Protein AF-A0A7W2YE27-F1 (afdb_monomer)

Radius of gyration: 20.53 Å; Cα contacts (8 Å, |Δi|>4): 34; chains: 1; bounding box: 39×28×57 Å

Solvent-accessible surface area (backbone atoms only — not comparable to full-atom values): 4948 Å² total; per-residue (Å²): 132,64,74,68,64,59,52,61,50,58,73,66,50,81,60,65,37,71,37,92,87,76,63,49,77,32,57,59,91,46,96,58,50,90,89,51,67,87,50,52,74,71,56,47,50,51,53,50,50,55,51,48,52,54,52,54,56,57,52,52,56,56,53,54,54,52,52,52,51,49,52,52,52,50,56,55,55,59,73,78,108

Foldseek 3Di:
DDPVVVVVVVVPDADWDQDPQLRDTAGPPDPARPQPRPPDPVVSVVSNVVVVVVVVVVVVVVVVVVVVVVVVVVVVVVVVD

Nearest PDB structures (foldseek):
  3jbo-assembly1_Af  TM=5.214E-01  e=5.363E+00  Plasmodium falciparum 3D7

Structure (mmCIF, N/CA/C/O backbone):
data_AF-A0A7W2YE27-F1
#
_entry.id   AF-A0A7W2YE27-F1
#
loop_
_atom_site.group_PDB
_atom_site.id
_atom_site.type_symbol
_atom_site.label_atom_id
_atom_site.label_alt_id
_atom_site.label_comp_id
_atom_site.label_asym_id
_atom_site.label_entity_id
_atom_site.label_seq_id
_atom_site.pdbx_PDB_ins_code
_atom_site.Cartn_x
_atom_site.Cartn_y
_atom_site.Cartn_z
_atom_site.occupancy
_atom_site.B_iso_or_equiv
_atom_site.auth_seq_id
_atom_site.auth_comp_id
_atom_site.auth_asym_id
_atom_site.auth_atom_id
_atom_site.pdbx_PDB_model_num
ATOM 1 N N . MET A 1 1 ? -6.112 -17.977 -22.351 1.00 45.31 1 MET A N 1
ATOM 2 C CA . MET A 1 1 ? -6.966 -18.188 -21.159 1.00 45.31 1 MET A CA 1
ATOM 3 C C . MET A 1 1 ? -8.409 -17.942 -21.575 1.00 45.31 1 MET A C 1
ATOM 5 O O . MET A 1 1 ? -8.657 -16.920 -22.204 1.00 45.31 1 MET A O 1
ATOM 9 N N . SER A 1 2 ? -9.328 -18.885 -21.351 1.00 53.38 2 SER A N 1
ATOM 10 C CA . SER A 1 2 ? -10.714 -18.760 -21.821 1.00 53.38 2 SER A CA 1
ATOM 11 C C . SER A 1 2 ? -11.467 -17.697 -21.013 1.00 53.38 2 SER A C 1
ATOM 13 O O . SER A 1 2 ? -11.457 -17.699 -19.784 1.00 53.38 2 SER A O 1
ATOM 15 N N . ILE A 1 3 ? -12.139 -16.785 -21.716 1.00 61.75 3 ILE A N 1
ATOM 16 C CA . ILE A 1 3 ? -12.922 -15.676 -21.140 1.00 61.75 3 ILE A CA 1
ATOM 17 C C . ILE A 1 3 ? -14.031 -16.184 -20.189 1.00 61.75 3 ILE A C 1
ATOM 19 O O . ILE A 1 3 ? -14.434 -15.484 -19.264 1.00 61.75 3 ILE A O 1
ATOM 23 N N . GLY A 1 4 ? -14.484 -17.433 -20.358 1.00 62.09 4 GLY A N 1
ATOM 24 C CA . GLY A 1 4 ? -15.487 -18.064 -19.493 1.00 62.09 4 GLY A CA 1
ATOM 25 C C . GLY A 1 4 ? -14.983 -18.467 -18.100 1.00 62.09 4 GLY A C 1
ATOM 26 O O . GLY A 1 4 ? -15.736 -18.372 -17.132 1.00 62.09 4 GLY A O 1
ATOM 27 N N . MET A 1 5 ? -13.713 -18.869 -17.953 1.00 63.53 5 MET A N 1
ATOM 28 C CA . MET A 1 5 ? -13.165 -19.264 -16.642 1.00 63.53 5 MET A CA 1
ATOM 29 C C . MET A 1 5 ? -12.960 -18.057 -15.719 1.00 63.53 5 MET A C 1
ATOM 31 O O . MET A 1 5 ? -13.172 -18.159 -14.514 1.00 63.53 5 MET A O 1
ATOM 35 N N . SER A 1 6 ? -12.620 -16.892 -16.268 1.00 66.69 6 SER A N 1
ATOM 36 C CA . SER A 1 6 ? -12.390 -15.666 -15.496 1.00 66.69 6 SER A CA 1
ATOM 37 C C . SER A 1 6 ? -13.679 -15.006 -14.987 1.00 66.69 6 SER A C 1
ATOM 39 O O . SER A 1 6 ? -13.668 -14.414 -13.907 1.00 66.69 6 SER A O 1
ATOM 41 N N . ALA A 1 7 ? -14.802 -15.134 -15.701 1.00 72.06 7 ALA A N 1
ATOM 42 C CA . ALA A 1 7 ? -16.093 -14.594 -15.260 1.00 72.06 7 ALA A CA 1
ATOM 43 C C . ALA A 1 7 ? -16.695 -15.388 -14.083 1.00 72.06 7 ALA A C 1
ATOM 45 O O . ALA A 1 7 ? -17.137 -14.799 -13.096 1.00 72.06 7 ALA A O 1
ATOM 46 N N . ALA A 1 8 ? -16.649 -16.724 -14.143 1.00 74.75 8 ALA A N 1
ATOM 47 C CA . ALA A 1 8 ? -17.151 -17.588 -13.072 1.00 74.75 8 ALA A CA 1
ATOM 48 C C . ALA A 1 8 ? -16.355 -17.434 -11.762 1.00 74.75 8 ALA A C 1
ATOM 50 O O . ALA A 1 8 ? -16.923 -17.513 -10.674 1.00 74.75 8 ALA A O 1
ATOM 51 N N . TRP A 1 9 ? -15.048 -17.176 -11.863 1.00 71.75 9 TRP A N 1
ATOM 52 C CA . TRP A 1 9 ? -14.197 -16.874 -10.711 1.00 71.75 9 TRP A CA 1
ATOM 53 C C . TRP A 1 9 ? -14.528 -15.520 -10.082 1.00 71.75 9 TRP A C 1
ATOM 55 O O . TRP A 1 9 ? -14.651 -15.439 -8.863 1.00 71.75 9 TRP A O 1
A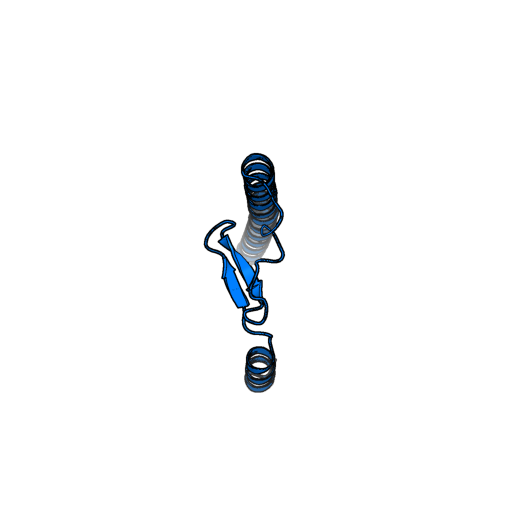TOM 65 N N . ARG A 1 10 ? -14.754 -14.478 -10.895 1.00 70.88 10 ARG A N 1
ATOM 66 C CA . ARG A 1 10 ? -15.188 -13.160 -10.401 1.00 70.88 10 ARG A CA 1
ATOM 67 C C . ARG A 1 10 ? -16.529 -13.222 -9.670 1.00 70.88 10 ARG A C 1
ATOM 69 O O . A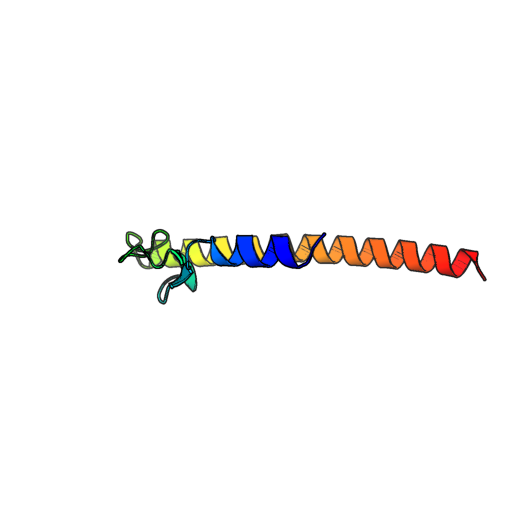RG A 1 10 ? -16.672 -12.595 -8.631 1.00 70.88 10 ARG A O 1
ATOM 76 N N . ALA A 1 11 ? -17.477 -14.020 -10.160 1.00 75.38 11 ALA A N 1
ATOM 77 C CA . ALA A 1 11 ? -18.778 -14.197 -9.510 1.00 75.38 11 ALA A CA 1
ATOM 78 C C . ALA A 1 11 ? -18.702 -14.916 -8.146 1.00 75.38 11 ALA A C 1
ATOM 80 O O . ALA A 1 11 ? -19.602 -14.763 -7.325 1.00 75.38 11 ALA A O 1
ATOM 81 N N . LYS A 1 12 ? -17.645 -15.704 -7.902 1.00 76.88 12 LYS A N 1
ATOM 82 C CA . LYS A 1 12 ? -17.408 -16.408 -6.630 1.00 76.88 12 LYS A CA 1
ATOM 83 C C . LYS A 1 12 ? -16.524 -15.627 -5.656 1.00 76.88 12 LYS A C 1
ATOM 85 O O . LYS A 1 12 ? -16.362 -16.074 -4.523 1.00 76.88 12 LYS A O 1
ATOM 90 N N . GLN A 1 13 ? -15.929 -1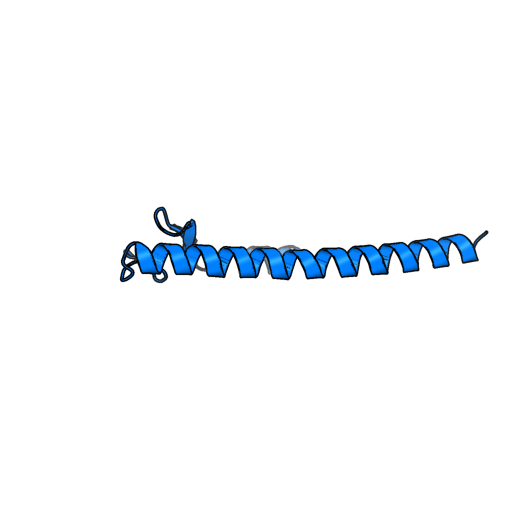4.506 -6.071 1.00 77.88 13 GLN A N 1
ATOM 91 C CA . GLN A 1 13 ? -15.136 -13.698 -5.151 1.00 77.88 13 GLN A CA 1
ATOM 92 C C . GLN A 1 13 ? -16.053 -13.052 -4.103 1.00 77.88 13 GLN A C 1
ATOM 94 O O . GLN A 1 13 ? -17.129 -12.558 -4.450 1.00 77.88 13 GLN A O 1
ATOM 99 N N . PRO A 1 14 ? -15.653 -13.059 -2.819 1.00 80.12 14 PRO A N 1
ATOM 100 C CA . PRO A 1 14 ? -16.414 -12.391 -1.777 1.00 80.12 14 PRO A CA 1
ATOM 101 C C . PRO A 1 14 ? -16.530 -10.909 -2.124 1.00 80.12 14 PRO A C 1
ATOM 103 O O . PRO A 1 14 ? -15.534 -10.266 -2.462 1.00 80.12 14 PRO A O 1
ATOM 106 N N . LYS A 1 15 ? -17.752 -10.375 -2.061 1.00 85.50 15 LYS A N 1
ATOM 107 C CA . LYS A 1 15 ? -17.997 -8.957 -2.316 1.00 85.50 15 LYS A CA 1
ATOM 108 C C . LYS A 1 15 ? -17.219 -8.123 -1.305 1.00 85.50 15 LYS A C 1
ATOM 110 O O . LYS A 1 15 ? -17.216 -8.427 -0.110 1.00 85.50 15 LYS A O 1
ATOM 115 N N . GLN A 1 16 ? -16.552 -7.088 -1.794 1.00 89.69 16 GLN A N 1
ATOM 116 C CA . GLN A 1 16 ? -15.779 -6.168 -0.973 1.00 89.69 16 GLN A CA 1
ATOM 117 C C . GLN A 1 16 ? -16.369 -4.767 -1.102 1.00 89.69 16 GLN A C 1
ATOM 119 O O . GLN A 1 16 ? -16.685 -4.331 -2.207 1.00 89.69 16 GLN A O 1
ATOM 124 N N . LYS A 1 17 ? -16.477 -4.065 0.023 1.00 90.06 17 LYS A N 1
ATOM 125 C CA . LYS A 1 17 ? -16.850 -2.651 0.103 1.00 90.06 17 LYS A CA 1
ATOM 126 C C . LYS A 1 17 ? -15.630 -1.818 0.466 1.00 90.06 17 LYS A C 1
ATOM 128 O O . LYS A 1 17 ? -14.748 -2.280 1.193 1.00 90.06 17 LYS A O 1
ATOM 133 N N . ARG A 1 18 ? -15.586 -0.583 -0.024 1.00 89.81 18 ARG A N 1
ATOM 134 C CA . ARG A 1 18 ? -14.575 0.394 0.388 1.00 89.81 18 ARG A CA 1
ATOM 135 C C . ARG A 1 18 ? -14.963 0.960 1.755 1.00 89.81 18 ARG A C 1
ATOM 137 O O . ARG A 1 18 ? -16.120 1.307 1.959 1.00 89.81 18 ARG A O 1
ATOM 144 N N . CYS A 1 19 ? -14.023 1.010 2.693 1.00 90.88 19 CYS A N 1
ATOM 145 C CA . CYS A 1 19 ? -14.260 1.584 4.016 1.00 90.88 19 CYS A CA 1
ATOM 146 C C . CYS A 1 19 ? -14.184 3.118 3.983 1.00 90.88 19 CYS A C 1
ATOM 148 O O . CYS A 1 19 ? -13.227 3.657 3.440 1.00 90.88 19 CYS A O 1
ATOM 150 N N . ASP A 1 20 ? -15.109 3.822 4.638 1.00 89.12 20 ASP A N 1
ATOM 151 C CA . ASP A 1 20 ? -15.108 5.296 4.673 1.00 89.12 20 ASP A CA 1
ATOM 152 C C . ASP A 1 20 ? -13.974 5.900 5.525 1.00 89.12 20 ASP A C 1
ATOM 154 O O . ASP A 1 20 ? -13.548 7.024 5.280 1.00 89.12 20 ASP A O 1
ATOM 158 N N . ARG A 1 21 ? -13.460 5.167 6.530 1.00 90.19 21 ARG A N 1
ATOM 159 C CA . ARG A 1 21 ? -12.388 5.656 7.425 1.00 90.19 21 ARG A CA 1
ATOM 160 C C . ARG A 1 21 ? -11.001 5.473 6.820 1.00 90.19 21 ARG A C 1
ATOM 162 O O . ARG A 1 21 ? -10.236 6.431 6.709 1.00 90.19 21 ARG A O 1
ATOM 169 N N . CYS A 1 22 ? -10.654 4.232 6.476 1.00 89.56 22 CYS A N 1
ATOM 170 C CA . CYS A 1 22 ? -9.314 3.874 6.009 1.00 89.56 22 CYS A CA 1
ATOM 171 C C . CYS A 1 22 ? -9.205 3.742 4.489 1.00 89.56 22 CYS A C 1
ATOM 173 O O . CYS A 1 22 ? -8.102 3.560 3.999 1.00 89.56 22 CYS A O 1
ATOM 175 N N . GLU A 1 23 ? -10.315 3.809 3.747 1.00 88.81 23 GLU A N 1
ATOM 176 C CA . GLU A 1 23 ? -10.374 3.710 2.279 1.00 88.81 23 GLU A CA 1
ATOM 177 C C . GLU A 1 23 ? -9.918 2.379 1.662 1.00 88.81 23 GLU A C 1
ATOM 179 O O . GLU A 1 23 ? -10.008 2.215 0.443 1.00 88.81 23 GLU A O 1
ATOM 184 N N . LEU A 1 24 ? -9.508 1.408 2.483 1.00 89.88 24 LEU A N 1
ATOM 185 C CA . LEU A 1 24 ? -9.192 0.047 2.055 1.00 89.88 24 LEU A CA 1
ATOM 186 C C . LEU A 1 24 ? -10.466 -0.766 1.791 1.00 89.88 24 LEU A C 1
ATOM 188 O O . LEU A 1 24 ? -11.527 -0.534 2.382 1.00 89.88 24 LEU A O 1
ATOM 192 N N . TYR A 1 25 ? -10.333 -1.771 0.927 1.00 90.00 25 TYR A N 1
ATOM 193 C CA . TYR A 1 25 ? -11.386 -2.748 0.680 1.00 90.00 25 TYR A CA 1
ATOM 194 C C . TYR A 1 25 ? -11.482 -3.755 1.832 1.00 90.00 25 TYR A C 1
ATOM 196 O O . TYR A 1 25 ? -10.490 -4.346 2.268 1.00 90.00 25 TYR A O 1
ATOM 204 N N . SER A 1 26 ? -12.702 -3.953 2.321 1.00 89.31 26 SER A N 1
ATOM 205 C CA . SER A 1 26 ? -13.044 -4.908 3.372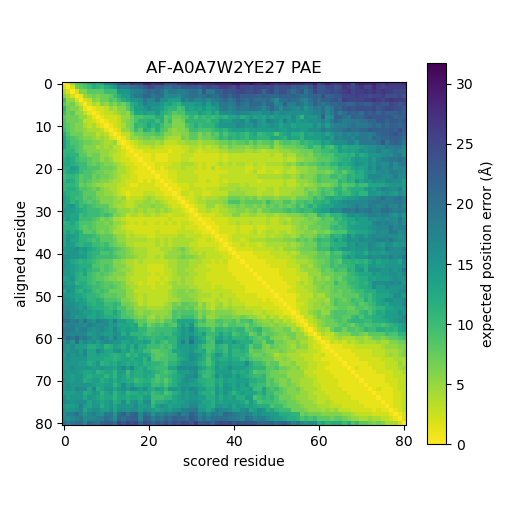 1.00 89.31 26 SER A CA 1
ATOM 206 C C . SER A 1 26 ? -14.237 -5.757 2.919 1.00 89.31 26 SER A C 1
ATOM 208 O O . SER A 1 26 ? -15.062 -5.265 2.143 1.00 89.31 26 SER A O 1
ATOM 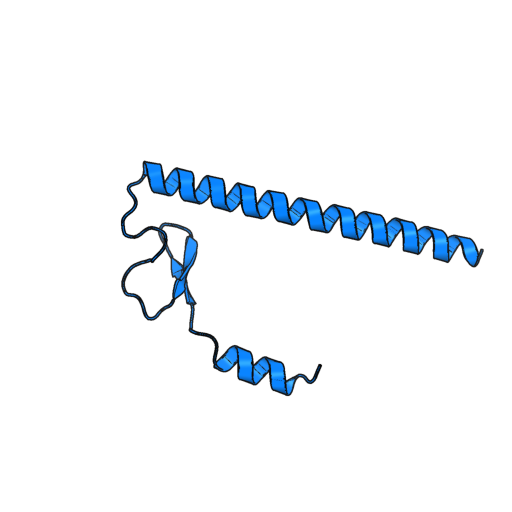210 N N . PRO A 1 27 ? -14.362 -7.027 3.339 1.00 89.12 27 PRO A N 1
ATOM 211 C CA . PRO A 1 27 ? -15.490 -7.854 2.926 1.00 89.12 27 PRO A CA 1
ATOM 212 C C . PRO A 1 27 ? -16.828 -7.238 3.355 1.00 89.12 27 PRO A C 1
ATOM 214 O O . PRO A 1 27 ? -16.985 -6.790 4.490 1.00 89.12 27 PRO A O 1
ATOM 217 N N . GLU A 1 28 ? -17.817 -7.241 2.458 1.00 86.62 28 GLU A N 1
ATOM 218 C CA . GLU A 1 28 ? -19.160 -6.715 2.751 1.00 86.62 28 GLU A CA 1
ATOM 219 C C . GLU A 1 28 ? -19.834 -7.441 3.915 1.00 86.62 28 GLU A C 1
ATOM 221 O O . GLU A 1 28 ? -20.612 -6.828 4.642 1.00 86.62 28 GLU A O 1
ATOM 226 N N . SER A 1 29 ? -19.502 -8.722 4.104 1.00 85.56 29 SER A N 1
ATOM 227 C CA . SER A 1 29 ? -20.051 -9.587 5.147 1.00 85.56 29 SER A CA 1
ATOM 228 C C . SER A 1 29 ? -19.688 -9.166 6.570 1.00 85.56 29 SER A C 1
ATOM 230 O O . SER A 1 29 ? -20.267 -9.708 7.505 1.00 85.56 29 SER A O 1
ATOM 232 N N . LEU A 1 30 ? -18.720 -8.263 6.756 1.00 85.44 30 LEU A N 1
ATOM 233 C CA . LEU A 1 30 ? -18.391 -7.731 8.073 1.00 85.44 30 LEU A CA 1
ATOM 234 C C . LEU A 1 30 ? -19.067 -6.377 8.309 1.00 85.44 30 LEU A C 1
ATOM 236 O O . LEU A 1 30 ? -18.961 -5.449 7.500 1.00 85.44 30 LEU A O 1
ATOM 240 N N . ASP A 1 31 ? -19.701 -6.240 9.473 1.00 85.31 31 ASP A N 1
ATOM 241 C CA . ASP A 1 31 ? -20.267 -4.971 9.946 1.00 85.31 31 ASP A CA 1
ATOM 242 C C . ASP A 1 31 ? -19.186 -3.924 10.231 1.00 85.31 31 ASP A C 1
ATOM 244 O O . ASP A 1 31 ? -19.387 -2.730 10.014 1.00 85.31 31 ASP A O 1
ATOM 248 N N . LYS A 1 32 ? -18.011 -4.377 10.678 1.00 88.69 32 LYS A N 1
ATOM 249 C CA . LYS A 1 32 ? -16.866 -3.532 11.022 1.00 88.69 32 LYS A CA 1
ATOM 250 C C . LYS A 1 32 ? -15.711 -3.740 10.044 1.00 88.69 32 LYS A C 1
ATOM 252 O O . LYS A 1 32 ? -15.491 -4.842 9.549 1.00 88.69 32 LYS A O 1
ATOM 257 N N . CYS A 1 33 ? -14.956 -2.677 9.777 1.00 90.31 33 CYS A N 1
ATOM 258 C CA . CYS A 1 33 ? -13.770 -2.760 8.927 1.00 90.31 33 CYS A CA 1
ATOM 259 C C . CYS A 1 33 ? -12.643 -3.512 9.640 1.00 90.31 33 CYS A C 1
ATOM 261 O O . CYS A 1 33 ? -12.131 -3.007 10.631 1.00 90.31 33 CYS A O 1
ATOM 263 N N . ILE A 1 34 ? -12.191 -4.640 9.084 1.00 90.50 34 ILE A N 1
ATOM 264 C CA . ILE A 1 34 ? -11.101 -5.458 9.657 1.00 90.50 34 ILE A CA 1
ATOM 265 C C . ILE A 1 34 ? -9.768 -4.717 9.826 1.00 90.50 34 ILE A C 1
ATOM 267 O O . ILE A 1 34 ? -8.912 -5.174 10.572 1.00 90.50 34 ILE A O 1
ATOM 271 N N . HIS A 1 35 ? -9.572 -3.617 9.094 1.00 89.81 35 HIS A N 1
ATOM 272 C CA . HIS A 1 35 ? -8.298 -2.900 9.057 1.00 89.81 35 HIS A CA 1
ATOM 273 C C . HIS A 1 35 ? -8.234 -1.766 10.071 1.00 89.81 35 HIS A C 1
ATOM 275 O O . HIS A 1 35 ? -7.151 -1.420 10.517 1.00 89.81 35 HIS A O 1
ATOM 281 N N . CYS A 1 36 ? -9.373 -1.147 10.398 1.00 91.56 36 CYS A N 1
ATOM 282 C CA . CYS A 1 36 ? -9.382 0.100 11.162 1.00 91.56 36 CYS A CA 1
ATOM 283 C C . CYS A 1 36 ? -10.456 0.199 12.244 1.00 91.56 36 CYS A C 1
ATOM 285 O O . CYS A 1 36 ? -10.568 1.250 12.871 1.00 91.56 36 CYS A O 1
ATOM 287 N N . SER A 1 37 ? -11.285 -0.830 12.449 1.00 91.88 37 SER A N 1
ATOM 288 C CA . SER A 1 37 ? -12.365 -0.781 13.443 1.00 91.88 37 SER A CA 1
ATOM 289 C C . SER A 1 37 ? -11.872 -0.496 14.852 1.00 91.88 37 SER A C 1
ATOM 291 O O . SER A 1 37 ? -12.548 0.221 15.584 1.00 91.88 37 SER A O 1
ATOM 293 N N . ASP A 1 38 ? -10.701 -1.024 15.190 1.00 91.81 38 ASP A N 1
ATOM 294 C CA . ASP A 1 38 ? -10.127 -0.982 16.534 1.00 91.81 38 ASP A CA 1
ATOM 295 C C . ASP A 1 38 ? -8.961 0.014 16.647 1.00 91.81 38 ASP A C 1
ATOM 297 O O . ASP A 1 38 ? -8.350 0.121 17.704 1.00 91.81 38 ASP A O 1
ATOM 301 N N . LEU A 1 39 ? -8.675 0.764 15.573 1.00 92.38 39 LEU A N 1
ATOM 302 C CA . LEU A 1 39 ? -7.607 1.762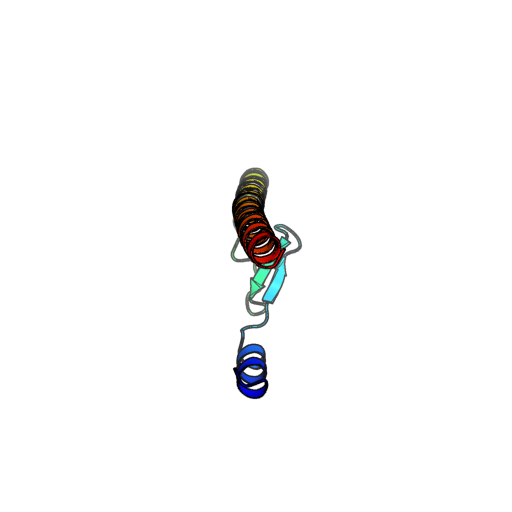 15.544 1.00 92.38 39 LEU A CA 1
ATOM 303 C C . LEU A 1 39 ? -8.113 3.138 15.981 1.00 92.38 39 LEU A C 1
ATOM 305 O O . LEU A 1 39 ? -9.167 3.619 15.528 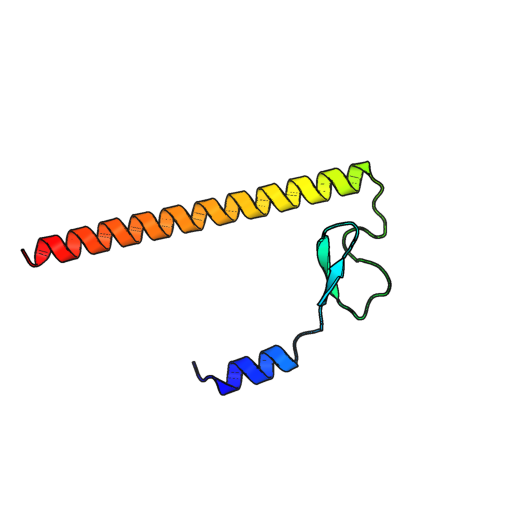1.00 92.38 39 LEU A O 1
ATOM 309 N N . ASN A 1 40 ? -7.306 3.794 16.811 1.00 91.62 40 ASN A N 1
ATOM 310 C CA . ASN A 1 40 ? -7.454 5.213 17.111 1.00 91.62 40 ASN A CA 1
ATOM 311 C C . ASN A 1 40 ? -6.973 6.087 15.932 1.00 91.62 40 ASN A C 1
ATOM 313 O O . ASN A 1 40 ? -6.423 5.593 14.949 1.00 91.62 40 ASN A O 1
ATOM 317 N N . GLU A 1 41 ? -7.181 7.403 16.008 1.00 90.06 41 GLU A N 1
ATOM 318 C CA . GLU A 1 41 ? -6.873 8.306 14.888 1.00 90.06 41 GLU A CA 1
ATOM 319 C C . GLU A 1 41 ? -5.370 8.377 14.554 1.00 90.06 41 GLU A C 1
ATOM 321 O O . GLU A 1 41 ? -5.011 8.468 13.381 1.00 90.06 41 GLU A O 1
ATOM 326 N N . SER A 1 42 ? -4.481 8.271 15.549 1.00 89.56 42 SER A N 1
ATOM 327 C CA . SER A 1 42 ? -3.029 8.227 15.307 1.00 89.56 42 SER A CA 1
ATOM 328 C C . SER A 1 42 ? -2.579 6.930 14.631 1.00 89.56 42 SER A C 1
ATOM 330 O O . SER A 1 42 ? -1.759 6.963 13.716 1.00 89.56 42 SER A O 1
ATOM 332 N N . GLU A 1 43 ? -3.140 5.793 15.035 1.00 91.12 43 GLU A N 1
ATOM 333 C CA . GLU A 1 43 ? -2.844 4.495 14.427 1.00 91.12 43 GLU A CA 1
ATOM 334 C C . GLU A 1 43 ? -3.440 4.391 13.016 1.00 91.12 43 GLU A C 1
ATOM 336 O O . GLU A 1 43 ? -2.831 3.821 12.113 1.00 91.12 43 GLU A O 1
ATOM 341 N N . LEU A 1 44 ? -4.610 5.000 12.795 1.00 91.94 44 LEU A N 1
ATOM 342 C CA . LEU A 1 44 ? -5.224 5.110 11.475 1.00 91.94 44 LEU A CA 1
ATOM 343 C C . LEU A 1 44 ? -4.357 5.932 10.512 1.00 91.94 44 LEU A C 1
ATOM 345 O O . LEU A 1 44 ? -4.251 5.574 9.338 1.00 91.94 44 LEU A O 1
ATOM 349 N N . ALA A 1 45 ? -3.744 7.020 10.989 1.00 90.31 45 ALA A N 1
ATOM 350 C CA . ALA A 1 45 ? -2.832 7.828 10.184 1.00 90.31 45 ALA A CA 1
ATOM 351 C C . ALA A 1 45 ? -1.596 7.020 9.754 1.00 90.31 45 ALA A C 1
ATOM 353 O O . ALA A 1 45 ? -1.282 6.994 8.565 1.00 90.31 45 ALA A O 1
ATOM 354 N N . GLN A 1 46 ? -0.974 6.280 10.680 1.00 92.12 46 GLN A N 1
ATOM 355 C CA . GLN A 1 46 ? 0.150 5.390 10.354 1.00 92.12 46 GLN A CA 1
ATOM 356 C C . GLN A 1 46 ? -0.237 4.294 9.358 1.00 92.12 46 GLN A C 1
ATOM 358 O O . GLN A 1 46 ? 0.507 4.030 8.417 1.00 92.12 46 GLN A O 1
ATOM 363 N N . LEU A 1 47 ? -1.412 3.676 9.521 1.00 91.31 47 LEU A N 1
ATOM 364 C CA . LEU A 1 47 ? -1.906 2.666 8.582 1.00 91.31 47 LEU A CA 1
ATOM 365 C C . LEU A 1 47 ? -2.015 3.238 7.158 1.00 91.31 47 LEU A C 1
ATOM 367 O O . LEU A 1 47 ? -1.623 2.580 6.194 1.00 91.31 47 LEU A O 1
ATOM 371 N N . LYS A 1 48 ? -2.552 4.458 7.018 1.00 89.62 48 LYS A N 1
ATOM 372 C CA . LYS A 1 48 ? -2.687 5.127 5.715 1.00 89.62 48 LYS A CA 1
ATOM 373 C C . LYS A 1 48 ? -1.330 5.437 5.094 1.00 89.62 48 LYS A C 1
ATOM 375 O O . LYS A 1 48 ? -1.146 5.159 3.913 1.00 89.62 48 LYS A O 1
ATOM 380 N N . GLU A 1 49 ? -0.400 5.962 5.883 1.00 90.31 49 GLU A N 1
ATOM 381 C CA . GLU A 1 49 ? 0.958 6.283 5.437 1.00 90.31 49 GLU A CA 1
ATOM 382 C C . GLU A 1 49 ? 1.693 5.025 4.955 1.00 90.31 49 GLU A C 1
ATOM 384 O O . GLU A 1 49 ? 2.125 4.968 3.806 1.00 90.31 49 GLU A O 1
ATOM 389 N N . GLN A 1 50 ? 1.693 3.954 5.752 1.00 88.12 50 GLN A N 1
ATOM 390 C CA . GLN A 1 50 ? 2.307 2.677 5.376 1.00 88.12 50 GLN A CA 1
ATOM 391 C C . GLN A 1 50 ? 1.675 2.078 4.106 1.00 88.12 50 GLN A C 1
ATOM 393 O O . GLN A 1 50 ? 2.355 1.474 3.268 1.00 88.12 50 GLN A O 1
ATOM 398 N N . HIS A 1 51 ? 0.355 2.217 3.947 1.00 87.19 51 HIS A N 1
ATOM 399 C CA . HIS A 1 51 ? -0.334 1.746 2.749 1.00 87.19 51 HIS A CA 1
ATOM 400 C C . HIS A 1 51 ? 0.062 2.558 1.512 1.00 87.19 51 HIS A C 1
ATOM 402 O O . HIS A 1 51 ? 0.268 1.984 0.442 1.00 87.19 51 HIS A O 1
ATOM 408 N N . GLN A 1 52 ? 0.204 3.875 1.658 1.00 84.75 52 GLN A N 1
ATOM 409 C CA . GLN A 1 52 ? 0.636 4.760 0.585 1.00 84.75 52 GLN A CA 1
ATOM 410 C C . GLN A 1 52 ? 2.080 4.472 0.159 1.00 84.75 52 GLN A C 1
ATOM 412 O O . GLN A 1 52 ? 2.322 4.302 -1.035 1.00 84.75 52 GLN A O 1
ATOM 417 N N . GLU A 1 53 ? 3.001 4.293 1.108 1.00 84.38 53 GLU A N 1
ATOM 418 C CA . GLU A 1 53 ? 4.386 3.903 0.814 1.00 84.38 53 GLU A CA 1
ATOM 419 C C . GLU A 1 53 ? 4.451 2.577 0.044 1.00 84.38 53 GLU A C 1
ATOM 421 O O . GLU A 1 53 ? 5.158 2.460 -0.956 1.00 84.38 53 GLU A O 1
ATOM 426 N N . THR A 1 54 ? 3.642 1.591 0.443 1.00 82.06 54 THR A N 1
ATOM 427 C CA . THR A 1 54 ? 3.569 0.290 -0.246 1.00 82.06 54 THR A CA 1
ATOM 428 C C . THR A 1 54 ? 3.077 0.432 -1.695 1.00 82.06 54 THR A C 1
ATOM 430 O O . THR A 1 54 ? 3.519 -0.293 -2.592 1.00 82.06 54 THR A O 1
ATOM 433 N N . LEU A 1 55 ? 2.139 1.350 -1.953 1.00 79.69 55 LEU A N 1
ATOM 434 C CA . LEU A 1 55 ? 1.640 1.623 -3.303 1.00 79.69 55 LEU A CA 1
ATOM 435 C C . LEU A 1 55 ? 2.682 2.353 -4.161 1.00 79.69 55 LEU A C 1
ATOM 437 O O . LEU A 1 55 ? 2.824 2.040 -5.347 1.00 79.69 55 LEU A O 1
ATOM 441 N N . GLU A 1 56 ? 3.417 3.301 -3.580 1.00 75.19 56 GLU A N 1
ATOM 442 C CA . GLU A 1 56 ? 4.492 4.017 -4.271 1.00 75.19 56 GLU A CA 1
ATOM 443 C C . GLU A 1 56 ? 5.670 3.100 -4.614 1.00 75.19 56 GLU A C 1
ATOM 445 O O . GLU A 1 56 ? 6.156 3.134 -5.750 1.00 75.19 56 GLU A O 1
ATOM 450 N N . ASP A 1 57 ? 6.065 2.219 -3.694 1.00 69.69 57 ASP A N 1
ATOM 451 C CA . ASP A 1 57 ? 7.147 1.259 -3.921 1.00 69.69 57 ASP A CA 1
ATOM 452 C C . ASP A 1 57 ? 6.809 0.294 -5.069 1.00 69.69 57 ASP A C 1
ATOM 454 O O . ASP A 1 57 ? 7.571 0.157 -6.031 1.00 69.69 57 ASP A O 1
ATOM 458 N N . ASN A 1 58 ? 5.592 -0.261 -5.079 1.00 71.75 58 ASN A N 1
ATOM 459 C CA . ASN A 1 58 ? 5.125 -1.123 -6.171 1.00 71.75 58 ASN A CA 1
ATOM 460 C C . ASN A 1 58 ? 5.035 -0.394 -7.528 1.00 71.75 58 ASN A C 1
ATOM 462 O O . ASN A 1 58 ? 5.253 -1.000 -8.582 1.00 71.75 58 ASN A O 1
ATOM 466 N N . SER A 1 59 ? 4.738 0.910 -7.531 1.00 74.12 59 SER A N 1
ATOM 467 C CA . SER A 1 59 ? 4.720 1.731 -8.751 1.00 74.12 59 SER A CA 1
ATOM 468 C C . SER A 1 59 ? 6.120 1.904 -9.353 1.00 74.12 59 SER A C 1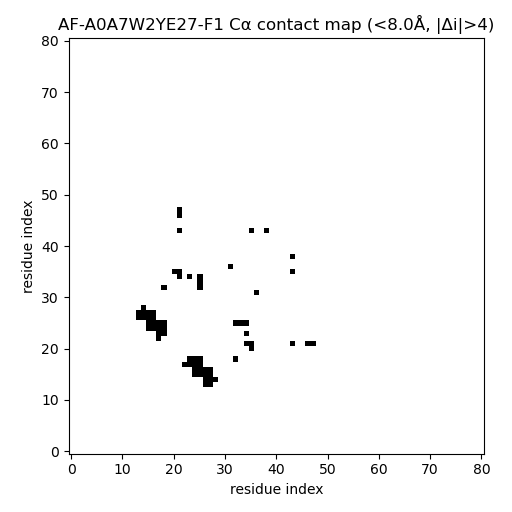
ATOM 470 O O . SER A 1 59 ? 6.277 1.939 -10.579 1.00 74.12 59 SER A O 1
ATOM 472 N N . SER A 1 60 ? 7.158 1.959 -8.512 1.00 77.19 60 SER A N 1
ATOM 473 C CA . SER A 1 60 ? 8.548 2.075 -8.965 1.00 77.19 60 SER A CA 1
ATOM 474 C C . SER A 1 60 ? 8.984 0.855 -9.788 1.00 77.19 60 SER A C 1
ATOM 476 O 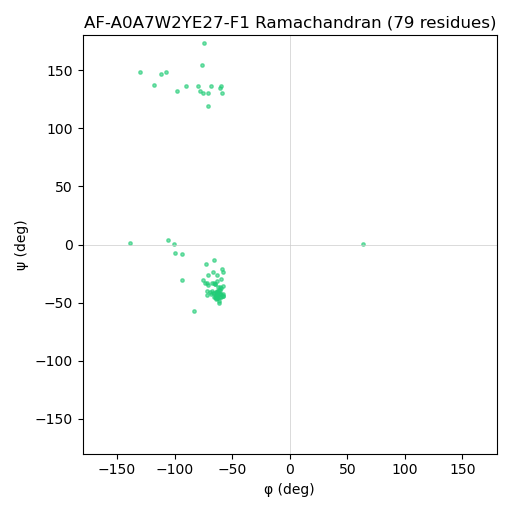O . SER A 1 60 ? 9.571 1.010 -10.862 1.00 77.19 60 SER A O 1
ATOM 478 N N . PHE A 1 61 ? 8.582 -0.350 -9.370 1.00 80.88 61 PHE A N 1
ATOM 479 C CA . PHE A 1 61 ? 8.903 -1.601 -10.058 1.00 80.88 61 PHE A CA 1
ATOM 480 C C . PHE A 1 61 ? 8.359 -1.641 -11.495 1.00 80.88 61 PHE A C 1
ATOM 482 O O . PHE A 1 61 ? 9.069 -2.015 -12.433 1.00 80.88 61 PHE A O 1
ATOM 489 N N . GLY A 1 62 ? 7.122 -1.174 -11.699 1.00 84.06 62 GLY A N 1
ATOM 490 C CA . GLY A 1 62 ? 6.509 -1.099 -13.028 1.00 84.06 62 GLY A CA 1
ATOM 491 C C . GLY A 1 62 ? 7.278 -0.194 -13.998 1.00 84.06 62 GLY A C 1
ATOM 492 O O . GLY A 1 62 ? 7.410 -0.522 -15.180 1.00 84.06 62 GLY A O 1
ATOM 493 N N . LYS A 1 63 ? 7.849 0.913 -13.505 1.00 86.75 63 LYS A N 1
ATOM 494 C CA . LYS A 1 63 ? 8.646 1.840 -14.327 1.00 86.75 63 LYS A CA 1
ATOM 495 C C . LYS A 1 63 ? 9.929 1.184 -14.838 1.00 86.75 63 LYS A C 1
ATOM 497 O O . LYS A 1 63 ? 10.254 1.342 -16.014 1.00 86.75 63 LYS A O 1
ATOM 502 N N . TYR A 1 64 ? 10.624 0.413 -13.999 1.00 89.12 64 TYR A N 1
ATOM 503 C CA . TYR A 1 64 ? 11.842 -0.296 -14.407 1.00 89.12 64 TYR A CA 1
ATOM 504 C C . TYR A 1 64 ? 11.569 -1.349 -15.484 1.00 89.12 64 TYR A C 1
ATOM 506 O O . TYR A 1 64 ? 12.321 -1.440 -16.454 1.00 89.12 64 TYR A O 1
ATOM 514 N N . LEU A 1 65 ? 10.468 -2.099 -15.362 1.00 90.81 65 LEU A N 1
ATOM 515 C CA . LEU A 1 65 ? 10.075 -3.079 -16.379 1.00 90.81 65 LEU A CA 1
ATOM 516 C C . LEU A 1 65 ? 9.754 -2.421 -17.725 1.00 90.81 65 LEU A C 1
ATOM 518 O O . LEU A 1 65 ? 10.206 -2.905 -18.763 1.00 90.81 65 LEU A O 1
ATOM 522 N N . LEU A 1 66 ? 9.020 -1.303 -17.719 1.00 92.00 66 LEU A N 1
ATOM 523 C CA . LEU A 1 66 ? 8.731 -0.550 -18.943 1.00 92.00 66 LEU A CA 1
ATOM 524 C C . LEU A 1 66 ? 10.005 -0.001 -19.589 1.00 92.00 66 LEU A C 1
ATOM 526 O O . LEU A 1 66 ? 10.159 -0.086 -20.806 1.00 92.00 66 LEU A O 1
ATOM 530 N N . PHE A 1 67 ? 10.934 0.517 -18.785 1.00 94.12 67 PHE A N 1
ATOM 531 C CA . PHE A 1 67 ? 12.210 1.020 -19.283 1.00 94.12 67 PHE A CA 1
ATOM 532 C C . PHE A 1 67 ? 13.055 -0.099 -19.911 1.00 94.12 67 PHE A C 1
ATOM 534 O O . PHE A 1 67 ? 13.567 0.059 -21.018 1.00 94.12 67 PHE A O 1
ATOM 541 N N . GLY A 1 68 ? 13.130 -1.264 -19.259 1.00 94.62 68 GLY A N 1
ATOM 542 C CA . GLY A 1 68 ? 13.798 -2.445 -19.811 1.00 94.62 68 GLY A CA 1
ATOM 543 C C . GLY A 1 68 ? 13.174 -2.912 -21.129 1.00 94.62 68 GLY A C 1
ATOM 544 O O . GLY A 1 68 ? 13.889 -3.142 -22.104 1.00 94.62 68 GLY A O 1
ATOM 545 N N . ALA A 1 69 ? 11.841 -2.982 -21.197 1.00 96.00 69 ALA A N 1
ATOM 546 C CA . ALA A 1 69 ? 11.125 -3.337 -22.421 1.00 96.00 69 ALA A CA 1
ATOM 547 C C . ALA A 1 69 ? 11.384 -2.336 -23.562 1.00 96.00 69 ALA A C 1
ATOM 549 O O . ALA A 1 69 ? 11.574 -2.752 -24.705 1.00 96.00 69 ALA A O 1
ATOM 550 N N . ALA A 1 70 ? 11.448 -1.036 -23.258 1.00 96.56 70 ALA A N 1
ATOM 551 C CA . ALA A 1 70 ? 11.754 0.002 -24.239 1.00 96.56 70 ALA A CA 1
ATOM 552 C C . ALA A 1 70 ? 13.171 -0.142 -24.817 1.00 96.56 70 ALA A C 1
ATOM 554 O O . ALA A 1 70 ? 13.339 -0.056 -26.033 1.00 96.56 70 ALA A O 1
ATOM 555 N N . ILE A 1 71 ? 14.178 -0.421 -23.978 1.00 97.00 71 ILE A N 1
ATOM 556 C CA . ILE A 1 71 ? 15.560 -0.660 -24.431 1.00 97.00 71 ILE A CA 1
ATOM 557 C C . ILE A 1 71 ? 15.624 -1.882 -25.349 1.00 97.00 71 ILE A C 1
ATOM 559 O O . ILE A 1 71 ? 16.202 -1.807 -26.431 1.00 97.00 71 ILE A O 1
ATOM 563 N N . ILE A 1 72 ? 15.016 -2.998 -24.940 1.00 96.75 72 ILE A N 1
ATOM 564 C CA . ILE A 1 72 ? 14.995 -4.226 -25.746 1.00 96.75 72 ILE A CA 1
ATOM 565 C C . ILE A 1 72 ? 14.304 -3.967 -27.089 1.00 96.75 72 ILE A C 1
ATOM 567 O O . ILE A 1 72 ? 14.829 -4.349 -28.133 1.00 96.75 72 ILE A O 1
ATOM 571 N N . GLY A 1 73 ? 13.160 -3.276 -27.078 1.00 96.25 73 GLY A N 1
ATOM 572 C CA . GLY A 1 73 ? 12.444 -2.898 -28.295 1.00 96.25 73 GLY A CA 1
ATOM 573 C C . GLY A 1 73 ? 13.286 -2.030 -29.232 1.00 96.25 73 GLY A C 1
ATOM 574 O O . GLY A 1 73 ? 13.321 -2.287 -30.433 1.00 96.25 73 GLY A O 1
ATOM 575 N N . LEU A 1 74 ? 14.016 -1.052 -28.688 1.00 96.50 74 LEU A N 1
ATOM 576 C CA . LEU A 1 74 ? 14.921 -0.199 -29.461 1.00 96.50 74 LEU A CA 1
ATOM 577 C C . LEU A 1 74 ? 16.072 -1.002 -30.087 1.00 96.50 74 LEU A C 1
ATOM 579 O O . LEU A 1 74 ? 16.351 -0.838 -31.271 1.00 96.50 74 LEU A O 1
ATOM 583 N N . LEU A 1 75 ? 16.718 -1.888 -29.321 1.00 96.06 75 LEU A N 1
ATOM 584 C CA . LEU A 1 75 ? 17.812 -2.738 -29.813 1.00 96.06 75 LEU A CA 1
ATOM 585 C C . LEU A 1 75 ? 17.352 -3.677 -30.931 1.00 96.06 75 LEU A C 1
ATOM 587 O O . LEU A 1 75 ? 18.061 -3.859 -31.922 1.00 96.06 75 LEU A O 1
ATOM 591 N N . LEU A 1 76 ? 16.155 -4.250 -30.793 1.00 95.75 76 LEU A N 1
ATOM 592 C CA . LEU A 1 76 ? 15.554 -5.067 -31.841 1.00 95.75 76 LEU A CA 1
ATOM 593 C C . LEU A 1 76 ? 15.279 -4.237 -33.093 1.00 95.75 76 LEU A C 1
ATOM 595 O O . LEU A 1 76 ? 15.669 -4.661 -34.172 1.00 95.75 76 LEU A O 1
ATOM 599 N N . LEU A 1 77 ? 14.682 -3.046 -32.968 1.00 94.38 77 LEU A N 1
ATOM 600 C CA . LEU A 1 77 ? 14.436 -2.157 -34.112 1.00 94.38 77 LEU A CA 1
ATOM 601 C C . LEU A 1 77 ? 15.727 -1.785 -34.849 1.00 94.38 77 LEU A C 1
ATOM 603 O O . LEU A 1 77 ? 15.767 -1.853 -36.073 1.00 94.38 77 LEU A O 1
ATOM 607 N N . LEU A 1 78 ? 16.783 -1.450 -34.106 1.00 93.56 78 LEU A N 1
ATOM 608 C CA . LEU A 1 78 ? 18.104 -1.158 -34.667 1.00 93.56 78 LEU A CA 1
ATOM 609 C C . LEU A 1 78 ? 18.732 -2.363 -35.378 1.00 93.56 78 LEU A C 1
ATOM 611 O O . LEU A 1 78 ? 19.529 -2.171 -36.282 1.00 93.56 78 LEU A O 1
ATOM 615 N N . SER A 1 79 ? 18.373 -3.592 -34.999 1.00 91.44 79 SER A N 1
ATOM 616 C CA . SER A 1 79 ? 18.878 -4.808 -35.653 1.00 91.44 79 SER A CA 1
ATOM 617 C C . SER A 1 79 ? 18.284 -5.037 -37.049 1.00 91.44 79 SER A C 1
ATOM 619 O O . SER A 1 79 ? 18.820 -5.838 -37.811 1.00 91.44 79 SER A O 1
ATOM 621 N N . PHE A 1 80 ? 17.171 -4.373 -37.377 1.00 87.25 80 PHE A N 1
ATOM 622 C CA . PHE A 1 80 ? 16.523 -4.439 -38.692 1.00 87.25 80 PHE A CA 1
ATOM 623 C C . PHE A 1 80 ? 16.844 -3.231 -39.590 1.00 87.25 80 PHE A C 1
ATOM 625 O O . PHE A 1 80 ? 16.310 -3.163 -40.700 1.00 87.25 80 PHE A O 1
ATOM 632 N N . LEU A 1 81 ? 17.661 -2.285 -39.112 1.00 83.69 81 LEU A N 1
ATOM 633 C CA . LEU A 1 81 ? 18.098 -1.090 -39.840 1.00 83.69 81 LEU A CA 1
ATOM 634 C C . LEU A 1 81 ? 19.499 -1.297 -40.432 1.00 83.69 81 LEU A C 1
ATOM 636 O O . LEU A 1 81 ? 19.706 -0.858 -41.583 1.00 83.69 81 LEU A O 1
#

pLDDT: mean 85.18, std 10.24, range [45.31, 97.0]

Secondary structure (DSSP, 8-state):
--HHHHHHHHHHSPPEEE-TTT--EEETT-SS-TTTTT--HHHHHHHHHHHHHHHHHHHHHHHHHHHHHHHHHHHHHHHT-

Mean predicted aligned error: 9.51 Å

Sequence (81 aa):
MSIGMSAAWRAKQPKQKRCDRCELYSPESLDKCIHCSDLNESELAQLKEQHQETLEDNSSFGKYLLFGAAIIGLLLLLSFL